Protein AF-A0A2I4ALB9-F1 (afdb_monomer_lite)

Radius of gyration: 18.44 Å; chains: 1; bounding box: 59×40×35 Å

Foldseek 3Di:
DDDDDDDDDPPDDPPPDQDPDDDPPPDDPLVVVVVVVVVVVPDDPQQFDPPPVQKAAQAPVRCVSSVHDQWDWDDVVTDIDGDDHRDMDTHGD

Sequence (93 aa):
MEKADMVDGIKESVCWTPPPEVHPNKTCEYQALCSRFKDLLTLPDGYFNEDSKCNLCYCESCHKLRGDEAYYKRGEPPRDYALPFGWCRFALR

Secondary structure (DSSP, 8-state):
----------------PPPS-----S--HHHHHHHHHHHTT-PPTTSB-S-GGG-EE-SHHHHHHHT--SEEEETTTTEEEEPPPS-EE--B-

Organism: Austrofundulus limnaeus (NCBI:txid52670)

Structure (mmCIF, N/CA/C/O backbone):
data_AF-A0A2I4ALB9-F1
#
_entry.id   AF-A0A2I4ALB9-F1
#
loop_
_atom_site.group_PDB
_atom_site.id
_atom_site.type_symbol
_atom_site.label_atom_id
_atom_site.label_alt_id
_atom_site.label_comp_id
_atom_site.label_asym_id
_atom_site.label_entity_id
_atom_site.label_seq_id
_atom_site.pdbx_PDB_ins_code
_atom_site.Cartn_x
_atom_site.Cartn_y
_atom_site.Cartn_z
_atom_site.occupancy
_atom_site.B_iso_or_equiv
_atom_site.auth_seq_id
_atom_site.auth_comp_id
_atom_site.auth_asym_id
_atom_site.auth_atom_id
_atom_site.pdbx_PDB_model_num
ATOM 1 N N . MET A 1 1 ? 43.372 -23.877 -18.221 1.00 40.75 1 MET A N 1
ATOM 2 C CA . MET A 1 1 ? 43.120 -22.826 -17.217 1.00 40.75 1 MET A CA 1
ATOM 3 C C . MET A 1 1 ? 41.691 -22.973 -16.731 1.00 40.75 1 MET A C 1
ATOM 5 O O . MET A 1 1 ? 40.773 -22.546 -17.418 1.00 40.75 1 MET A O 1
ATOM 9 N N . GLU A 1 2 ? 41.520 -23.627 -15.585 1.00 46.66 2 GLU A N 1
ATOM 10 C CA . GLU A 1 2 ? 40.372 -23.392 -14.708 1.00 46.66 2 GLU A CA 1
ATOM 11 C C . GLU A 1 2 ? 40.321 -21.909 -14.332 1.00 46.66 2 GLU A C 1
ATOM 13 O O . GLU A 1 2 ? 41.365 -21.289 -14.106 1.00 46.66 2 GLU A O 1
ATOM 18 N N . LYS A 1 3 ? 39.119 -21.348 -14.213 1.00 43.16 3 LYS A N 1
ATOM 19 C CA . LYS A 1 3 ? 38.906 -20.214 -13.321 1.00 43.16 3 LYS A CA 1
ATOM 20 C C . LYS A 1 3 ? 37.680 -20.527 -12.475 1.00 43.16 3 LYS A C 1
ATOM 22 O O . LYS A 1 3 ? 36.566 -20.557 -12.986 1.00 43.16 3 LYS A O 1
ATOM 27 N N . ALA A 1 4 ? 37.972 -20.859 -11.225 1.00 41.25 4 ALA A N 1
ATOM 28 C CA . ALA A 1 4 ? 37.032 -21.195 -10.177 1.00 41.25 4 ALA A CA 1
ATOM 29 C C . ALA A 1 4 ? 36.160 -19.999 -9.764 1.00 41.25 4 ALA A C 1
ATOM 31 O O . ALA A 1 4 ? 36.503 -18.833 -9.980 1.00 41.25 4 ALA A O 1
ATOM 32 N N . ASP A 1 5 ? 35.044 -20.381 -9.162 1.00 50.53 5 ASP A N 1
ATOM 33 C CA . ASP A 1 5 ? 33.933 -19.641 -8.590 1.00 50.53 5 ASP A CA 1
ATOM 34 C C . ASP A 1 5 ? 34.281 -18.438 -7.706 1.00 50.53 5 ASP A C 1
ATOM 36 O O . ASP A 1 5 ? 35.185 -18.485 -6.872 1.00 50.53 5 ASP A O 1
ATOM 40 N N . MET A 1 6 ? 33.421 -17.419 -7.789 1.00 49.06 6 MET A N 1
ATOM 41 C CA . MET A 1 6 ? 32.957 -16.654 -6.629 1.00 49.06 6 MET A CA 1
ATOM 42 C C . MET A 1 6 ? 31.453 -16.414 -6.809 1.00 49.06 6 MET A C 1
ATOM 44 O O . MET A 1 6 ? 31.041 -15.522 -7.549 1.00 49.06 6 MET A O 1
ATOM 48 N N . VAL A 1 7 ? 30.633 -17.256 -6.174 1.00 47.81 7 VAL A N 1
ATOM 49 C CA . VAL A 1 7 ? 29.225 -16.944 -5.917 1.00 47.81 7 VAL A CA 1
ATOM 50 C C . VAL A 1 7 ? 29.207 -16.120 -4.634 1.00 47.81 7 VAL A C 1
ATOM 52 O O . VAL A 1 7 ? 29.550 -16.622 -3.567 1.00 47.81 7 VAL A O 1
ATOM 55 N N . ASP A 1 8 ? 28.885 -14.836 -4.744 1.00 45.78 8 ASP A N 1
ATOM 56 C CA . ASP A 1 8 ? 28.763 -13.966 -3.579 1.00 45.78 8 ASP A CA 1
ATOM 57 C C . ASP A 1 8 ? 27.296 -13.578 -3.393 1.00 45.78 8 ASP A C 1
ATOM 59 O O . ASP A 1 8 ? 26.683 -12.935 -4.246 1.00 45.78 8 ASP A O 1
ATOM 63 N N . GLY A 1 9 ? 26.742 -14.028 -2.268 1.00 38.53 9 GLY A N 1
ATOM 64 C CA . GLY A 1 9 ? 25.633 -13.361 -1.603 1.00 38.53 9 GLY A CA 1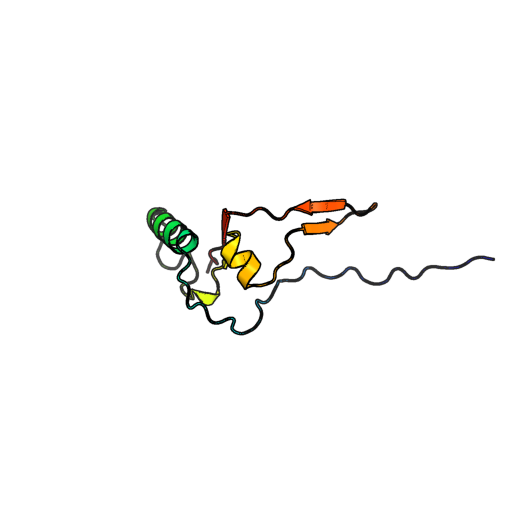
ATOM 65 C C . GLY A 1 9 ? 24.237 -13.670 -2.131 1.00 38.53 9 GLY A C 1
ATOM 66 O O . GLY A 1 9 ? 23.669 -12.949 -2.951 1.00 38.53 9 GLY A O 1
ATOM 67 N N . ILE A 1 10 ? 23.592 -14.654 -1.506 1.00 51.00 10 ILE A N 1
ATOM 68 C CA . ILE A 1 10 ? 22.152 -14.590 -1.241 1.00 51.00 10 ILE A CA 1
ATOM 69 C C . ILE A 1 10 ? 21.902 -13.247 -0.546 1.00 51.00 10 ILE A C 1
ATOM 71 O O . ILE A 1 10 ? 22.178 -13.110 0.642 1.00 51.00 10 ILE A O 1
ATOM 75 N N . LYS A 1 11 ? 21.428 -12.234 -1.284 1.00 48.09 11 LYS A N 1
ATOM 76 C CA . LYS A 1 11 ? 20.934 -11.014 -0.647 1.00 48.09 11 LYS A CA 1
ATOM 77 C C . LYS A 1 11 ? 19.633 -11.373 0.047 1.00 48.09 11 LYS A C 1
ATOM 79 O O . LYS A 1 11 ? 18.631 -11.726 -0.578 1.00 48.09 11 LYS A O 1
ATOM 84 N N . GLU A 1 12 ? 19.761 -11.393 1.357 1.00 41.22 12 GLU A N 1
ATOM 85 C CA . GLU A 1 12 ? 18.780 -11.758 2.350 1.00 41.22 12 GLU A CA 1
ATOM 86 C C . GLU A 1 12 ? 17.429 -11.102 2.061 1.00 41.22 12 GLU A C 1
ATOM 88 O O . GLU A 1 12 ? 17.328 -10.039 1.446 1.00 41.22 12 GLU A O 1
ATOM 93 N N . SER A 1 13 ? 16.371 -11.771 2.506 1.00 50.91 13 SER A N 1
ATOM 94 C CA . SER A 1 13 ? 15.036 -11.211 2.655 1.00 50.91 13 SER A CA 1
ATOM 95 C C . SER A 1 13 ? 15.117 -9.850 3.344 1.00 50.91 13 SER A C 1
ATOM 97 O O . SER A 1 13 ? 15.165 -9.774 4.570 1.00 50.91 13 SER A O 1
ATOM 99 N N . VAL A 1 14 ? 15.138 -8.778 2.552 1.00 42.88 14 VAL A N 1
ATOM 100 C CA . VAL A 1 14 ? 15.045 -7.414 3.056 1.00 42.88 14 VAL A CA 1
ATOM 101 C C . VAL A 1 14 ? 13.631 -7.262 3.599 1.00 42.88 14 VAL A C 1
ATOM 103 O O . VAL A 1 14 ? 12.677 -6.993 2.867 1.00 42.88 14 VAL A O 1
ATOM 106 N N . CYS A 1 15 ? 13.489 -7.481 4.904 1.00 45.06 15 CYS A N 1
ATOM 107 C CA . CYS A 1 15 ? 12.461 -6.844 5.703 1.00 45.06 15 CYS A CA 1
ATOM 108 C C . CYS A 1 15 ? 12.690 -5.337 5.563 1.00 45.06 15 CYS A C 1
ATOM 110 O O . CYS A 1 15 ? 13.439 -4.736 6.324 1.00 45.06 15 CYS A O 1
ATOM 112 N N . TRP A 1 16 ? 12.122 -4.754 4.505 1.00 49.50 16 TRP A N 1
ATOM 113 C CA . TRP A 1 16 ? 12.247 -3.334 4.205 1.00 49.50 16 TRP A CA 1
ATOM 114 C C . TRP A 1 16 ? 11.842 -2.536 5.443 1.00 49.50 16 TRP A C 1
ATOM 116 O O . TRP A 1 16 ? 10.667 -2.488 5.815 1.00 49.50 16 TRP A O 1
ATOM 126 N N . THR A 1 17 ? 12.830 -1.936 6.097 1.00 43.25 17 THR A N 1
ATOM 127 C CA . THR A 1 17 ? 12.625 -0.905 7.101 1.00 43.25 17 THR A CA 1
ATOM 128 C C . THR A 1 17 ? 12.434 0.406 6.341 1.00 43.25 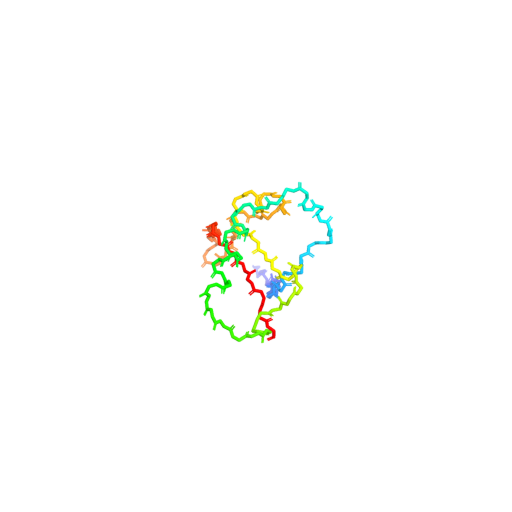17 THR A C 1
ATOM 130 O O . THR A 1 17 ? 13.297 0.778 5.542 1.00 43.25 17 THR A O 1
ATOM 133 N N . PRO A 1 18 ? 11.283 1.087 6.484 1.00 45.50 18 PRO A N 1
ATOM 134 C CA . PRO A 1 18 ? 11.055 2.335 5.771 1.00 45.50 18 PRO A CA 1
ATOM 135 C C . PRO A 1 18 ? 12.116 3.376 6.183 1.00 45.50 18 PRO A C 1
ATOM 137 O O . PRO A 1 18 ? 12.456 3.445 7.368 1.00 45.50 18 PRO A O 1
ATOM 140 N N . PRO A 1 19 ? 12.643 4.181 5.238 1.00 48.41 19 PRO A N 1
ATOM 141 C CA . PRO A 1 19 ? 13.571 5.265 5.545 1.00 48.41 19 PRO A CA 1
ATOM 142 C C . PRO A 1 19 ? 12.979 6.238 6.577 1.00 48.41 19 PRO A C 1
ATOM 144 O O . PRO A 1 19 ? 11.760 6.456 6.576 1.00 48.41 19 PRO A O 1
ATOM 147 N N . PRO A 1 20 ? 13.807 6.852 7.441 1.00 47.59 20 PRO A N 1
ATOM 148 C CA . PRO A 1 20 ? 13.325 7.836 8.392 1.00 47.59 20 PRO A CA 1
ATOM 149 C C . PRO A 1 20 ? 12.837 9.096 7.660 1.00 47.59 20 PRO A C 1
ATOM 151 O O . PRO A 1 20 ? 13.580 9.758 6.943 1.00 47.59 20 PRO A O 1
ATOM 154 N N . GLU A 1 21 ? 11.555 9.381 7.889 1.00 55.53 21 GLU A N 1
ATOM 155 C CA . GLU A 1 21 ? 10.885 10.684 7.825 1.00 55.53 21 GLU A CA 1
ATOM 156 C C . GLU A 1 21 ? 10.916 11.435 6.482 1.00 55.53 21 GLU A C 1
ATOM 158 O O . GLU A 1 21 ? 11.473 12.522 6.345 1.00 55.53 21 GLU A O 1
ATOM 163 N N . VAL A 1 22 ? 10.158 10.922 5.506 1.00 48.75 22 VAL A N 1
ATOM 164 C CA . VAL A 1 22 ? 9.609 11.771 4.437 1.00 48.75 22 VAL A CA 1
ATOM 165 C C . VAL A 1 22 ? 8.315 12.409 4.951 1.00 48.75 22 VAL A C 1
ATOM 167 O O . VAL A 1 22 ? 7.310 11.731 5.165 1.00 48.75 22 VAL A O 1
ATOM 170 N N . HIS A 1 23 ? 8.352 13.722 5.185 1.00 47.34 23 HIS A N 1
ATOM 171 C CA . HIS A 1 23 ? 7.229 14.517 5.688 1.00 47.34 23 HIS A CA 1
ATOM 172 C C . HIS A 1 23 ? 5.941 14.317 4.845 1.00 47.34 23 HIS A C 1
ATOM 174 O O . HIS A 1 23 ? 5.924 14.660 3.661 1.00 47.34 23 HIS A O 1
ATOM 180 N N . PRO A 1 24 ? 4.828 13.830 5.432 1.00 50.62 24 PRO A N 1
ATOM 181 C CA . PRO A 1 24 ? 3.658 13.329 4.701 1.00 50.62 24 PRO A CA 1
ATOM 182 C C . PRO A 1 24 ? 2.601 14.396 4.363 1.00 50.62 24 PRO A C 1
ATOM 184 O O . PRO A 1 24 ? 1.419 14.079 4.264 1.00 50.62 24 PRO A O 1
ATOM 187 N N . ASN A 1 25 ? 2.968 15.666 4.171 1.00 46.78 25 ASN A N 1
ATOM 188 C CA . ASN A 1 25 ? 1.983 16.762 4.072 1.00 46.78 25 ASN A CA 1
ATOM 189 C C . ASN A 1 25 ? 1.194 16.829 2.743 1.00 46.78 25 ASN A C 1
ATOM 191 O O . ASN A 1 25 ? 0.704 17.884 2.347 1.00 46.78 25 ASN A O 1
ATOM 195 N N . LYS A 1 26 ? 1.007 15.689 2.073 1.00 56.59 26 LYS A N 1
ATOM 196 C CA . LYS A 1 26 ? -0.159 15.447 1.224 1.00 56.59 26 LYS A CA 1
ATOM 197 C C . LYS A 1 26 ? -0.868 14.211 1.759 1.00 56.59 26 LYS A C 1
ATOM 199 O O . LYS A 1 26 ? -0.374 13.095 1.617 1.00 56.59 26 LYS A O 1
ATOM 204 N N . THR A 1 27 ? -2.030 14.418 2.366 1.00 76.25 27 THR A N 1
ATOM 205 C CA . THR A 1 27 ? -2.954 13.339 2.713 1.00 76.25 27 THR A CA 1
ATOM 206 C C . THR A 1 27 ? -3.256 12.532 1.449 1.00 76.25 27 THR A C 1
ATOM 208 O O . THR A 1 27 ? -3.834 13.042 0.492 1.00 76.25 27 THR A O 1
ATOM 211 N N . CYS A 1 28 ? -2.818 11.272 1.403 1.00 91.25 28 CYS A N 1
ATOM 212 C CA . CYS A 1 28 ? -3.088 10.410 0.258 1.00 91.25 28 CYS A CA 1
ATOM 213 C C . CYS A 1 28 ? -4.569 10.014 0.256 1.00 91.25 28 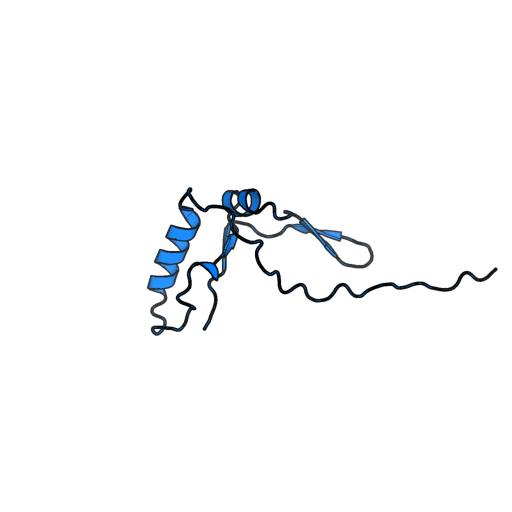CYS A C 1
ATOM 215 O O . CYS A 1 28 ? -5.011 9.239 1.105 1.00 91.25 28 CYS A O 1
ATOM 217 N N . GLU A 1 29 ? -5.336 10.519 -0.711 1.00 93.44 29 GLU A N 1
ATOM 218 C CA . GLU A 1 29 ? -6.772 10.230 -0.825 1.00 93.44 29 GLU A CA 1
ATOM 219 C C . GLU A 1 29 ? -7.052 8.733 -0.994 1.00 93.44 29 GLU A C 1
ATOM 221 O O . GLU A 1 29 ? -7.996 8.207 -0.404 1.00 93.44 29 GLU A O 1
ATOM 226 N N . TYR A 1 30 ? -6.190 8.029 -1.737 1.00 94.94 30 TYR A N 1
ATOM 227 C CA . TYR A 1 30 ? -6.293 6.582 -1.914 1.00 94.94 30 TYR A CA 1
ATOM 228 C C . TYR A 1 30 ? -6.095 5.835 -0.588 1.00 94.94 30 TYR A C 1
ATOM 230 O O . TYR A 1 30 ? -6.875 4.948 -0.252 1.00 94.94 30 TYR A O 1
ATOM 238 N N . GLN A 1 31 ? -5.109 6.243 0.218 1.00 94.25 31 GLN A N 1
ATOM 239 C CA . GLN A 1 31 ? -4.901 5.665 1.546 1.00 94.25 31 GLN A CA 1
ATOM 240 C C . GLN A 1 31 ? -6.091 5.945 2.464 1.00 94.25 31 GLN A C 1
ATOM 242 O O . GLN A 1 31 ? -6.548 5.040 3.153 1.00 94.25 31 GLN A O 1
ATOM 247 N N . ALA A 1 32 ? -6.631 7.166 2.443 1.00 93.56 32 ALA A N 1
ATOM 248 C CA . ALA A 1 32 ? -7.818 7.514 3.219 1.00 93.56 32 ALA A CA 1
ATOM 249 C C . ALA A 1 32 ? -9.036 6.668 2.809 1.00 93.56 32 ALA A C 1
ATOM 251 O O . ALA A 1 32 ? -9.784 6.212 3.672 1.00 93.56 32 ALA A O 1
ATOM 252 N N . LEU A 1 33 ? -9.222 6.416 1.509 1.00 95.56 33 LEU A N 1
ATOM 253 C CA . LEU A 1 33 ? -10.261 5.521 0.997 1.00 95.56 33 LEU A CA 1
ATOM 254 C C . LEU A 1 33 ? -10.069 4.083 1.497 1.00 95.56 33 LEU A C 1
ATOM 256 O O . LEU A 1 33 ? -11.011 3.498 2.029 1.00 95.56 33 LEU A O 1
ATOM 260 N N . CYS A 1 34 ? -8.858 3.533 1.379 1.00 95.38 34 CYS A N 1
ATOM 261 C CA . CYS A 1 34 ? -8.545 2.194 1.877 1.00 95.38 34 CYS A CA 1
ATOM 262 C C . CYS A 1 34 ? -8.718 2.085 3.397 1.00 95.38 34 CYS A C 1
ATOM 264 O O . CYS A 1 34 ? -9.210 1.066 3.869 1.00 95.38 34 CYS A O 1
ATOM 266 N N . SER A 1 35 ? -8.358 3.121 4.160 1.00 93.44 35 SER A N 1
ATOM 267 C CA . SER A 1 35 ? -8.560 3.155 5.612 1.00 93.44 35 SER A CA 1
ATOM 268 C C . SER A 1 35 ? -10.041 3.109 5.974 1.00 93.44 35 SER A C 1
ATOM 270 O O . SER A 1 35 ? -10.415 2.306 6.818 1.00 93.44 35 SER A O 1
ATOM 272 N N . ARG A 1 36 ? -10.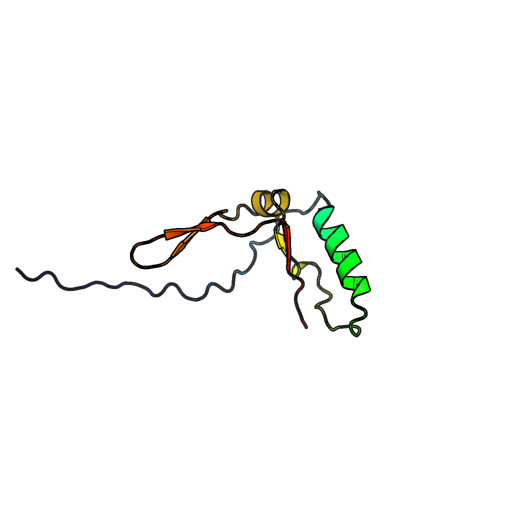897 3.880 5.288 1.00 94.75 36 ARG A N 1
ATOM 273 C CA . ARG A 1 36 ? -12.352 3.793 5.499 1.00 94.75 36 ARG A CA 1
ATOM 274 C C . ARG A 1 36 ? -12.890 2.408 5.157 1.00 94.75 36 ARG A C 1
ATOM 276 O O . ARG A 1 36 ? -13.711 1.882 5.892 1.00 94.75 36 ARG A O 1
ATOM 283 N N . PHE A 1 37 ? -12.425 1.803 4.062 1.00 95.38 37 PHE A N 1
ATOM 284 C CA . PHE A 1 37 ? -12.819 0.438 3.705 1.00 95.38 37 PHE A CA 1
ATOM 285 C C . PHE A 1 37 ? -12.370 -0.588 4.755 1.00 95.38 37 PHE A C 1
ATOM 287 O O . PHE A 1 37 ? -13.151 -1.462 5.116 1.00 95.38 37 PHE A O 1
ATOM 294 N N . LYS A 1 38 ? -11.147 -0.454 5.288 1.00 94.00 38 LYS A N 1
ATOM 295 C CA . LYS A 1 38 ? -10.632 -1.282 6.389 1.00 94.00 38 LYS A CA 1
ATOM 296 C C . LYS A 1 38 ? -11.583 -1.266 7.586 1.00 94.00 38 LYS A C 1
ATOM 298 O O . LYS A 1 38 ? -11.858 -2.320 8.147 1.00 94.00 38 LYS A O 1
ATOM 303 N N . ASP A 1 39 ? -12.105 -0.095 7.942 1.00 92.62 39 ASP A N 1
ATOM 304 C CA . ASP A 1 39 ? -13.008 0.063 9.088 1.00 92.62 39 ASP A CA 1
ATOM 305 C C . ASP A 1 39 ? -14.369 -0.629 8.859 1.00 92.62 39 ASP A C 1
ATOM 307 O O . ASP A 1 39 ? -15.026 -1.046 9.810 1.00 92.62 39 ASP A O 1
ATOM 311 N N . LEU A 1 40 ? -14.769 -0.843 7.598 1.00 96.44 40 LEU A N 1
ATOM 312 C CA . LEU A 1 40 ? -15.983 -1.586 7.234 1.00 96.44 40 LEU A CA 1
ATOM 313 C C . LEU A 1 40 ? -15.823 -3.109 7.308 1.00 96.44 40 LEU A C 1
ATOM 315 O O . LEU A 1 40 ? -16.816 -3.822 7.190 1.00 96.44 40 LEU A O 1
ATOM 319 N N . LEU A 1 41 ? -14.606 -3.629 7.505 1.00 94.62 41 LEU A N 1
ATOM 320 C CA . LEU A 1 41 ? -14.374 -5.075 7.590 1.00 94.62 41 LEU A CA 1
ATOM 321 C C . LEU A 1 41 ? -14.923 -5.693 8.884 1.00 94.62 41 LEU A C 1
ATOM 323 O O . LEU A 1 41 ? -14.932 -6.916 9.008 1.00 94.62 41 LEU A O 1
ATOM 327 N N . THR A 1 42 ? -15.394 -4.880 9.839 1.00 92.75 42 THR A N 1
ATOM 328 C CA . THR A 1 42 ? -15.971 -5.335 11.121 1.00 92.75 42 THR A CA 1
ATOM 329 C C . THR A 1 42 ? -15.053 -6.290 11.893 1.00 92.75 42 THR A C 1
ATOM 331 O O . THR A 1 42 ? -15.509 -7.205 12.576 1.00 92.75 42 THR A O 1
ATOM 334 N N . LEU A 1 43 ? -13.739 -6.099 11.753 1.00 94.38 43 LEU A N 1
ATOM 335 C CA . LEU A 1 43 ? -12.745 -6.884 12.477 1.00 94.38 43 LEU A CA 1
ATOM 336 C C . LEU A 1 43 ? -12.650 -6.399 13.931 1.00 94.38 43 LEU A C 1
ATOM 338 O O . LEU A 1 43 ? -12.907 -5.221 14.182 1.00 94.38 43 LEU A O 1
ATOM 342 N N . PRO A 1 44 ? -12.282 -7.280 14.881 1.00 94.31 44 PRO A N 1
ATOM 343 C CA . PRO A 1 44 ? -12.145 -6.897 16.282 1.00 94.31 44 PRO A CA 1
ATOM 344 C C . PRO A 1 44 ? -11.164 -5.739 16.490 1.00 94.31 44 PRO A C 1
ATOM 346 O O . PRO A 1 44 ? -10.165 -5.616 15.773 1.00 94.31 44 PRO A O 1
ATOM 349 N N . ASP A 1 45 ? -11.409 -4.939 17.527 1.00 90.06 45 ASP A N 1
ATOM 350 C CA . ASP A 1 45 ? -10.485 -3.883 17.933 1.00 90.06 45 ASP A CA 1
ATOM 351 C C . ASP A 1 45 ? -9.092 -4.459 18.217 1.00 90.06 45 ASP A C 1
ATOM 353 O O . ASP A 1 45 ? -8.931 -5.523 18.820 1.00 90.06 45 ASP A O 1
ATOM 357 N N . GLY A 1 46 ? -8.063 -3.754 17.748 1.00 90.38 46 GLY A N 1
ATOM 358 C CA . GLY A 1 46 ? -6.677 -4.198 17.866 1.00 90.38 46 GLY A CA 1
ATOM 359 C C . GLY A 1 46 ? -6.269 -5.325 16.911 1.00 90.38 46 GLY A C 1
ATOM 360 O O . GLY A 1 46 ? -5.150 -5.811 17.040 1.00 90.38 46 GLY A O 1
ATOM 361 N N . TYR A 1 47 ? -7.113 -5.731 15.951 1.00 94.62 47 TYR A N 1
ATOM 362 C CA . TYR A 1 47 ? -6.712 -6.669 14.890 1.00 94.62 47 TYR A CA 1
ATOM 363 C C . TYR A 1 47 ? -5.561 -6.114 14.034 1.00 94.62 47 TYR A C 1
ATOM 365 O O . TYR A 1 47 ? -4.625 -6.825 13.665 1.00 94.62 47 TYR A O 1
ATOM 373 N N . PHE A 1 48 ? -5.625 -4.816 13.735 1.00 95.00 48 PHE A N 1
ATOM 374 C CA . PHE A 1 48 ? -4.546 -4.082 13.086 1.00 95.00 48 PHE A CA 1
ATOM 375 C C . PHE A 1 48 ? -3.716 -3.317 14.115 1.00 95.00 48 PHE A C 1
ATOM 377 O O . PHE A 1 48 ? -4.208 -2.931 15.175 1.00 95.00 48 PHE A O 1
ATOM 384 N N . ASN A 1 49 ? -2.462 -3.050 13.760 1.00 91.81 49 ASN A N 1
ATOM 385 C CA . ASN A 1 49 ? -1.612 -2.130 14.494 1.00 91.81 49 ASN A CA 1
ATOM 386 C C . ASN A 1 49 ? -2.171 -0.700 14.375 1.00 91.81 49 ASN A C 1
ATOM 388 O O . ASN A 1 49 ? -2.453 -0.219 13.273 1.00 91.81 49 ASN A O 1
ATOM 392 N N . GLU A 1 50 ? -2.334 -0.031 15.515 1.00 87.06 50 GLU A N 1
ATOM 393 C CA . GLU A 1 50 ? -2.875 1.329 15.600 1.00 87.06 50 GLU A CA 1
ATOM 394 C C . GLU A 1 50 ? -1.856 2.398 15.180 1.00 87.06 50 GLU A C 1
ATOM 396 O O . GLU A 1 50 ? -2.243 3.510 14.810 1.00 87.06 50 GLU A O 1
ATOM 401 N N . ASP A 1 51 ? -0.557 2.074 15.177 1.00 88.19 51 ASP A N 1
ATOM 402 C CA . ASP A 1 51 ? 0.465 2.992 14.693 1.00 88.19 51 ASP A CA 1
ATOM 403 C C . ASP A 1 51 ? 0.355 3.151 13.173 1.00 88.19 51 ASP A C 1
ATOM 405 O O . ASP A 1 51 ? 0.777 2.313 12.371 1.00 88.19 51 ASP A O 1
ATOM 409 N N . SER A 1 52 ? -0.199 4.291 12.766 1.00 81.31 52 SER A N 1
ATOM 410 C CA . SER A 1 52 ? -0.318 4.684 11.363 1.00 81.31 52 SER A CA 1
ATOM 411 C C . SER A 1 52 ? 1.008 4.666 10.591 1.00 81.31 52 SER A C 1
ATOM 413 O O . SER A 1 52 ? 0.975 4.477 9.374 1.00 81.31 52 SER A O 1
ATOM 415 N N . LYS A 1 53 ? 2.163 4.783 11.266 1.00 85.50 53 LYS A N 1
ATOM 416 C CA . LYS A 1 53 ? 3.492 4.672 10.642 1.00 85.50 53 LYS A CA 1
ATOM 417 C C . LYS A 1 53 ? 3.780 3.263 10.122 1.00 85.50 53 LYS A C 1
ATOM 419 O O . LYS A 1 53 ? 4.588 3.095 9.212 1.00 85.50 53 LYS A O 1
ATOM 424 N N . CYS A 1 54 ? 3.109 2.246 10.661 1.00 87.00 54 CYS A N 1
ATOM 425 C CA . CYS A 1 54 ? 3.242 0.867 10.204 1.00 87.00 54 CYS A CA 1
ATOM 426 C C . CYS A 1 54 ? 2.454 0.588 8.911 1.00 87.00 54 CYS A C 1
ATOM 428 O O . CYS A 1 54 ? 2.682 -0.438 8.262 1.00 87.00 54 CYS A O 1
ATOM 430 N N . ASN A 1 55 ? 1.560 1.495 8.506 1.00 91.31 55 ASN A N 1
ATOM 431 C CA . ASN A 1 55 ? 0.721 1.352 7.321 1.00 91.31 55 ASN A CA 1
ATOM 432 C C . ASN A 1 55 ? 1.368 2.038 6.108 1.00 91.31 55 ASN A C 1
ATOM 434 O O . ASN A 1 55 ? 1.882 3.148 6.209 1.00 91.31 55 ASN A O 1
ATOM 438 N N . LEU A 1 56 ? 1.329 1.396 4.936 1.00 93.00 56 LEU A N 1
ATOM 439 C CA . LEU A 1 56 ? 1.950 1.911 3.706 1.00 93.00 56 LEU A CA 1
ATOM 440 C C . LEU A 1 56 ? 0.957 1.932 2.546 1.00 93.00 56 LEU A C 1
ATOM 442 O O . LEU A 1 56 ? 0.220 0.975 2.337 1.00 93.00 56 LEU A O 1
ATOM 446 N N . CYS A 1 57 ? 0.977 2.999 1.751 1.00 94.25 57 CYS A N 1
ATOM 447 C CA . CYS A 1 57 ? 0.181 3.121 0.531 1.00 94.25 57 CYS A CA 1
ATOM 448 C C . CYS A 1 57 ? 1.056 2.920 -0.711 1.00 94.25 57 CYS A C 1
ATOM 450 O O . CYS A 1 57 ? 2.050 3.615 -0.888 1.00 94.25 57 CYS A O 1
ATOM 452 N N . TYR A 1 58 ? 0.673 2.019 -1.606 1.00 94.44 58 TYR A N 1
ATOM 453 C CA . TYR A 1 58 ? 1.363 1.730 -2.866 1.00 94.44 58 TYR A CA 1
ATOM 454 C C . TYR A 1 58 ? 0.584 2.268 -4.073 1.00 94.44 58 TYR A C 1
ATOM 456 O O . TYR A 1 58 ? 0.576 1.670 -5.146 1.00 94.44 58 TYR A O 1
ATOM 464 N N . CYS A 1 59 ? -0.104 3.405 -3.926 1.00 95.25 59 CYS A N 1
ATOM 465 C CA . CYS A 1 59 ? -0.535 4.172 -5.093 1.00 95.25 59 CYS A CA 1
ATOM 466 C C . CYS A 1 59 ? 0.683 4.800 -5.791 1.00 95.25 59 CYS A C 1
ATOM 468 O O . CYS A 1 59 ? 1.736 4.979 -5.175 1.00 95.25 59 CYS A O 1
ATOM 470 N N . GLU A 1 60 ? 0.531 5.170 -7.061 1.00 93.25 60 GLU A N 1
ATOM 471 C CA . GLU A 1 60 ? 1.623 5.720 -7.871 1.00 93.25 60 GLU A CA 1
ATOM 472 C C . GLU A 1 60 ? 2.272 6.955 -7.221 1.00 93.25 60 GLU A C 1
ATOM 474 O O . GLU A 1 60 ? 3.495 7.057 -7.149 1.00 93.25 60 GLU A O 1
ATOM 479 N N . SER A 1 61 ? 1.466 7.867 -6.671 1.00 92.62 61 SER A N 1
ATOM 480 C CA . SER A 1 61 ? 1.967 9.067 -5.994 1.00 92.62 61 SER A CA 1
ATOM 481 C C . SER A 1 61 ? 2.777 8.736 -4.740 1.00 92.62 61 SER A C 1
ATOM 483 O O . SER A 1 61 ? 3.845 9.303 -4.540 1.00 92.62 61 SER A O 1
ATOM 485 N N . CYS A 1 62 ? 2.301 7.817 -3.893 1.00 93.25 62 CYS A N 1
ATOM 486 C CA . CYS A 1 62 ? 3.010 7.441 -2.667 1.00 93.25 62 CYS A CA 1
ATOM 487 C C . CYS A 1 62 ? 4.281 6.640 -2.952 1.00 93.25 62 CYS A C 1
ATOM 489 O O . CYS A 1 62 ? 5.269 6.816 -2.247 1.00 93.25 62 CYS A O 1
ATOM 491 N N . HIS A 1 63 ? 4.264 5.791 -3.979 1.00 92.00 63 HIS A N 1
ATOM 492 C CA . HIS A 1 63 ? 5.448 5.073 -4.444 1.00 92.00 63 HIS A CA 1
ATOM 493 C C . HIS A 1 63 ? 6.526 6.046 -4.945 1.00 92.00 63 HIS A C 1
ATOM 495 O O . HIS A 1 63 ? 7.645 6.022 -4.436 1.00 92.00 63 HIS A O 1
ATOM 501 N N . LYS A 1 64 ? 6.158 7.006 -5.810 1.00 90.69 64 LYS A N 1
ATOM 502 C CA . LYS A 1 64 ? 7.067 8.074 -6.271 1.00 90.69 64 LYS A CA 1
ATOM 503 C C . LYS A 1 64 ? 7.602 8.936 -5.128 1.00 90.69 64 LYS A C 1
ATOM 505 O O . LYS A 1 64 ? 8.780 9.268 -5.124 1.00 90.69 64 LYS A O 1
ATOM 510 N N . LEU A 1 65 ? 6.757 9.293 -4.156 1.00 91.31 65 LEU A N 1
ATOM 511 C CA . LEU A 1 65 ? 7.165 10.093 -2.992 1.00 91.31 65 LEU A CA 1
ATOM 512 C C . LEU A 1 65 ? 8.173 9.369 -2.090 1.00 91.31 65 LEU A C 1
ATOM 514 O O . LEU A 1 65 ? 8.997 10.035 -1.472 1.00 91.31 65 LEU A O 1
ATOM 518 N N . ARG A 1 66 ? 8.114 8.033 -2.007 1.00 91.81 66 ARG A N 1
ATOM 519 C CA . ARG A 1 66 ? 9.112 7.236 -1.276 1.00 91.81 66 ARG A CA 1
ATOM 520 C C . ARG A 1 66 ? 10.408 7.016 -2.055 1.00 91.81 66 ARG A C 1
ATOM 522 O O . ARG A 1 66 ? 11.420 6.719 -1.433 1.00 91.81 66 ARG A O 1
ATOM 529 N N . GLY A 1 67 ? 10.387 7.183 -3.378 1.00 90.56 67 GLY A N 1
ATOM 530 C CA . GLY A 1 67 ? 11.531 6.873 -4.237 1.00 90.56 67 GLY A CA 1
ATOM 531 C C . GLY A 1 67 ? 11.741 5.370 -4.431 1.00 90.56 67 GLY A C 1
ATOM 532 O O . GLY A 1 67 ? 12.867 4.935 -4.652 1.00 90.56 67 GLY A O 1
ATOM 533 N N . ASP A 1 68 ? 10.671 4.581 -4.321 1.00 88.75 68 ASP A N 1
ATOM 534 C CA . ASP A 1 68 ? 10.716 3.136 -4.541 1.00 88.75 68 ASP A CA 1
ATOM 535 C C . ASP A 1 68 ? 10.938 2.828 -6.042 1.00 88.75 68 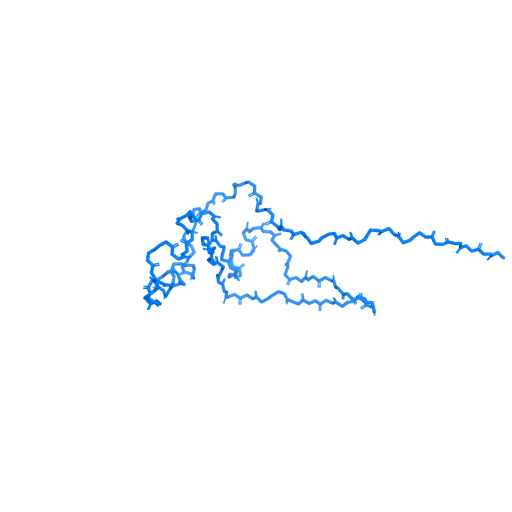ASP A C 1
ATOM 537 O O . ASP A 1 68 ? 10.459 3.547 -6.921 1.00 88.75 68 ASP A O 1
ATOM 541 N N . GLU A 1 69 ? 11.604 1.716 -6.363 1.00 91.38 69 GLU A N 1
ATOM 542 C CA . GLU A 1 69 ? 11.715 1.223 -7.746 1.00 91.38 69 GLU A CA 1
ATOM 543 C C . GLU A 1 69 ? 10.386 0.602 -8.204 1.00 91.38 69 GLU A C 1
ATOM 545 O O . GLU A 1 69 ? 9.740 -0.135 -7.458 1.00 91.38 69 GLU A O 1
ATOM 550 N N . ALA A 1 70 ? 9.945 0.886 -9.433 1.00 90.44 70 ALA A N 1
ATOM 551 C CA . ALA A 1 70 ? 8.694 0.330 -9.975 1.00 90.44 70 ALA A CA 1
ATOM 552 C C . ALA A 1 70 ? 8.846 -1.118 -10.473 1.00 90.44 70 ALA A C 1
ATOM 554 O O . ALA A 1 70 ? 7.856 -1.832 -10.638 1.00 90.44 70 ALA A O 1
ATOM 555 N N . TYR A 1 71 ? 10.085 -1.550 -10.708 1.00 93.00 71 TYR A N 1
ATOM 556 C CA . TYR A 1 71 ? 10.425 -2.873 -11.208 1.00 93.00 71 TYR A CA 1
ATOM 557 C C . TYR A 1 71 ? 11.532 -3.474 -10.351 1.00 93.00 71 TYR A C 1
ATOM 559 O O . TYR A 1 71 ? 12.444 -2.773 -9.920 1.00 93.00 71 TYR A O 1
ATOM 567 N N . TYR A 1 72 ? 11.485 -4.786 -10.136 1.00 90.62 72 TYR A N 1
ATOM 568 C CA . TYR A 1 72 ? 12.594 -5.513 -9.529 1.00 90.62 72 TYR A CA 1
ATOM 569 C C . TYR A 1 72 ? 13.060 -6.652 -10.435 1.00 90.62 72 TYR A C 1
ATOM 571 O O . TYR A 1 72 ? 12.266 -7.274 -11.141 1.00 90.62 72 TYR A O 1
ATOM 579 N N . LYS A 1 73 ? 14.367 -6.932 -10.397 1.00 94.56 73 LYS A N 1
ATOM 580 C CA . LYS A 1 73 ? 14.996 -8.018 -11.157 1.00 94.56 73 LYS A CA 1
ATOM 581 C C . LYS A 1 73 ? 15.114 -9.278 -10.315 1.00 94.56 73 LYS A C 1
ATOM 583 O O . LYS A 1 73 ? 15.638 -9.225 -9.200 1.00 94.56 73 LYS A O 1
ATOM 588 N N . ARG A 1 74 ? 14.663 -10.415 -10.851 1.00 93.69 74 ARG A N 1
ATOM 589 C CA . ARG A 1 74 ? 14.796 -11.728 -10.198 1.00 93.69 74 ARG A CA 1
ATOM 590 C C . ARG A 1 74 ? 14.895 -12.872 -11.210 1.00 93.69 74 ARG A C 1
ATOM 592 O O . ARG A 1 74 ? 14.370 -12.772 -12.316 1.00 93.69 74 ARG A O 1
ATOM 599 N N . GLY A 1 75 ? 15.502 -13.978 -10.783 1.00 94.19 75 GLY A N 1
ATOM 600 C CA . GLY A 1 75 ? 15.617 -15.223 -11.547 1.00 94.19 75 GLY A CA 1
ATOM 601 C C . GLY A 1 75 ? 16.941 -15.355 -12.296 1.00 94.19 75 GLY A C 1
ATOM 602 O O . GLY A 1 75 ? 17.700 -14.397 -12.380 1.00 94.19 75 GLY A O 1
ATOM 603 N N . GLU A 1 76 ? 17.174 -16.551 -12.839 1.00 91.50 76 GLU A N 1
ATOM 604 C CA . GLU A 1 76 ? 18.283 -16.876 -13.741 1.00 91.50 76 GLU A CA 1
ATOM 605 C C . GLU A 1 76 ? 17.703 -17.539 -15.008 1.00 91.50 76 GLU A C 1
ATOM 607 O O . GLU A 1 76 ? 17.207 -18.667 -14.924 1.00 91.50 76 GLU A O 1
ATOM 612 N N . PRO A 1 77 ? 17.674 -16.854 -16.170 1.00 93.00 77 PRO A N 1
ATOM 613 C CA . PRO A 1 77 ? 18.198 -15.507 -16.413 1.00 93.00 77 PRO A CA 1
ATOM 614 C C . PRO A 1 77 ? 17.377 -14.402 -15.713 1.00 93.00 77 PRO A C 1
ATOM 616 O O . PRO 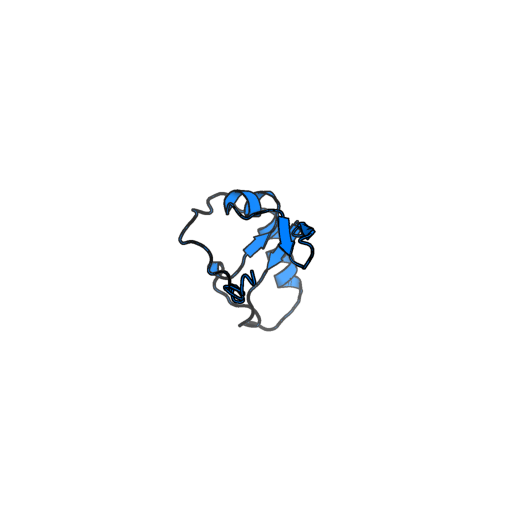A 1 77 ? 16.171 -14.589 -15.500 1.00 93.00 77 PRO A O 1
ATOM 619 N N . PRO A 1 78 ? 17.985 -13.237 -15.405 1.00 94.62 78 PRO A N 1
ATOM 620 C CA . PRO A 1 78 ? 17.289 -12.119 -14.773 1.00 94.62 78 PRO A CA 1
ATOM 621 C C . PRO A 1 78 ? 16.097 -11.628 -15.597 1.00 94.62 78 PRO A C 1
ATOM 623 O O . PRO A 1 78 ? 16.227 -11.325 -16.785 1.00 94.62 78 PRO A O 1
ATOM 626 N N . ARG A 1 79 ? 14.934 -11.508 -14.950 1.00 95.81 79 ARG A N 1
ATOM 627 C CA . ARG A 1 79 ? 13.717 -10.926 -15.532 1.00 95.81 79 ARG A CA 1
ATOM 628 C C . ARG A 1 79 ? 13.226 -9.753 -14.698 1.00 95.81 79 ARG A C 1
ATOM 630 O O . ARG A 1 79 ? 13.335 -9.783 -13.472 1.00 95.81 79 ARG A O 1
ATOM 637 N N . ASP A 1 80 ? 12.670 -8.757 -15.380 1.00 96.06 80 ASP A N 1
ATOM 638 C CA . ASP A 1 80 ? 12.007 -7.614 -14.758 1.00 96.06 80 ASP A CA 1
ATOM 639 C C . ASP A 1 80 ? 10.574 -7.977 -14.353 1.00 96.06 80 ASP A C 1
ATOM 641 O O . ASP A 1 80 ? 9.809 -8.535 -15.142 1.00 96.06 80 ASP A O 1
ATOM 645 N N . TYR A 1 81 ? 10.205 -7.624 -13.125 1.00 94.00 81 TYR A N 1
ATOM 646 C CA . TYR A 1 81 ? 8.860 -7.782 -12.584 1.00 94.00 81 TYR A CA 1
ATOM 647 C C . TYR A 1 81 ? 8.344 -6.426 -12.121 1.00 94.00 81 TYR A C 1
ATOM 649 O O . TYR A 1 81 ? 8.953 -5.793 -11.258 1.00 94.00 81 TYR A O 1
ATOM 657 N N . ALA A 1 82 ? 7.216 -5.994 -12.683 1.00 93.00 82 ALA A N 1
ATOM 658 C CA . ALA A 1 82 ? 6.535 -4.787 -12.235 1.00 93.00 82 ALA A CA 1
ATOM 659 C C . ALA A 1 82 ? 5.956 -4.999 -10.831 1.00 93.00 82 ALA A C 1
ATOM 661 O O . ALA A 1 82 ? 5.320 -6.023 -10.562 1.00 93.00 82 ALA A O 1
ATOM 662 N N . LEU A 1 83 ? 6.141 -4.022 -9.948 1.00 89.94 83 LEU A N 1
ATOM 663 C CA . LEU A 1 83 ? 5.403 -3.974 -8.695 1.00 89.94 83 LEU A CA 1
ATOM 664 C C . LEU A 1 83 ? 3.973 -3.484 -8.965 1.00 89.94 83 LEU A C 1
ATOM 666 O O . LEU A 1 83 ? 3.786 -2.513 -9.702 1.00 89.94 83 LEU A O 1
ATOM 670 N N . PRO A 1 84 ? 2.948 -4.129 -8.383 1.00 93.31 84 PRO A N 1
ATOM 671 C CA . PRO A 1 84 ? 1.579 -3.670 -8.545 1.00 93.31 84 PRO A CA 1
ATOM 672 C C . PRO A 1 84 ? 1.379 -2.334 -7.824 1.00 93.31 84 PRO A C 1
ATOM 674 O O . PRO A 1 84 ? 1.853 -2.145 -6.701 1.00 93.31 84 PRO A O 1
ATOM 677 N N . PHE A 1 85 ? 0.624 -1.434 -8.450 1.00 93.94 85 PHE A N 1
ATOM 678 C CA . PHE A 1 85 ? 0.172 -0.183 -7.844 1.00 93.94 85 PHE A CA 1
ATOM 679 C C . PHE A 1 85 ? -1.297 -0.255 -7.434 1.00 93.94 85 PHE A C 1
ATOM 681 O O . PHE A 1 85 ? -2.043 -1.116 -7.893 1.00 93.94 85 PHE A O 1
ATOM 688 N N . GLY A 1 86 ? -1.716 0.685 -6.585 1.00 94.69 86 GLY A N 1
ATOM 689 C CA . GLY A 1 86 ? -3.116 0.832 -6.188 1.00 94.69 86 GLY A CA 1
ATOM 690 C C . GLY A 1 86 ? -3.528 -0.182 -5.128 1.00 94.69 86 GLY A C 1
ATOM 691 O O . GLY A 1 86 ? -4.512 -0.892 -5.291 1.00 94.69 86 GLY A O 1
ATOM 692 N N . TRP A 1 87 ? -2.758 -0.261 -4.046 1.00 95.19 87 TRP A N 1
ATOM 693 C CA . TRP A 1 87 ? -3.108 -1.027 -2.852 1.00 95.19 87 TRP A CA 1
ATOM 694 C C . TRP A 1 87 ? -2.500 -0.375 -1.609 1.00 95.19 87 TRP A C 1
ATOM 696 O O . TRP A 1 87 ? -1.615 0.475 -1.711 1.00 95.19 87 TRP A O 1
ATOM 706 N N . CYS A 1 88 ? -2.980 -0.754 -0.426 1.00 95.31 88 CYS A N 1
ATOM 707 C CA . CYS A 1 88 ? -2.389 -0.363 0.851 1.00 95.31 88 CYS A CA 1
ATOM 708 C C . CYS A 1 88 ? -2.039 -1.609 1.665 1.00 95.31 88 CYS A C 1
ATOM 710 O O . CYS A 1 88 ? -2.758 -2.606 1.631 1.00 95.31 88 CYS A O 1
ATOM 712 N N . ARG A 1 89 ? -0.955 -1.531 2.433 1.00 95.06 89 ARG A N 1
ATOM 713 C CA . ARG A 1 89 ? -0.598 -2.491 3.474 1.00 95.06 89 ARG A CA 1
ATOM 714 C C . ARG A 1 89 ? -1.019 -1.923 4.822 1.00 95.06 89 ARG A C 1
ATOM 716 O O . ARG A 1 89 ? -0.530 -0.859 5.203 1.00 95.06 89 ARG A O 1
ATOM 723 N N . PHE A 1 90 ? -1.858 -2.657 5.543 1.00 94.69 90 PHE A N 1
ATOM 724 C CA . PHE A 1 90 ? -2.173 -2.391 6.944 1.00 94.69 90 PHE A CA 1
ATOM 725 C C . PHE A 1 90 ? -1.475 -3.434 7.811 1.00 94.69 90 PHE A C 1
ATOM 727 O O . PHE A 1 90 ? -1.599 -4.630 7.544 1.00 94.69 90 PHE A O 1
ATOM 734 N N . ALA A 1 91 ? -0.685 -2.995 8.788 1.00 94.56 91 ALA A N 1
ATOM 735 C CA . ALA A 1 91 ? 0.042 -3.913 9.655 1.00 94.56 91 ALA A CA 1
ATOM 736 C C . ALA A 1 91 ? -0.925 -4.623 10.610 1.00 94.56 91 ALA A C 1
ATOM 738 O O . ALA A 1 91 ? -1.817 -3.995 11.177 1.00 94.56 91 ALA A O 1
ATOM 739 N N . LEU A 1 92 ? -0.744 -5.931 10.778 1.00 93.06 92 LEU A N 1
ATOM 740 C CA . LEU A 1 92 ? -1.429 -6.706 11.812 1.00 93.06 92 LEU A CA 1
ATOM 741 C C . LEU A 1 92 ? -0.743 -6.479 13.167 1.00 93.06 92 LEU A C 1
ATOM 743 O O . LEU A 1 92 ? 0.411 -6.036 13.201 1.00 93.06 92 LEU A O 1
ATOM 747 N N . ARG A 1 93 ? -1.467 -6.749 14.254 1.00 87.00 93 ARG A N 1
ATOM 748 C CA . ARG A 1 93 ? -0.925 -6.743 15.617 1.00 87.00 93 ARG A CA 1
ATOM 749 C C . ARG A 1 93 ? -0.183 -8.036 15.952 1.00 87.00 93 ARG A C 1
ATOM 751 O O . ARG A 1 93 ? -0.605 -9.104 15.456 1.00 87.00 93 ARG A O 1
#

pLDDT: mean 79.74, std 20.71, range [38.53, 96.44]